Protein AF-A0A381ZQ80-F1 (afdb_monomer_lite)

Foldseek 3Di:
DDPAAEAEAEDVLEWDWDADPNHIYIYDHDQCLVSHDDDDDPVPNHGGWDWDWDDPVPSGTDIDTDGPPPPPPDPDD

InterPro domains:
  IPR029052 Metallo-dependent phosphatase-like [G3DSA:3.60.21.10] (1-74)
  IPR029052 Metallo-dependent phosphatase-like [SSF56300] (1-61)

pLDDT: mean 87.94, std 14.45, range [38.22, 96.81]

Organism: NCBI:txid408172

Structure (mmCIF, N/CA/C/O backbone):
data_AF-A0A381ZQ80-F1
#
_entry.id   AF-A0A381ZQ80-F1
#
loop_
_atom_site.group_PDB
_atom_site.id
_atom_site.type_symbol
_atom_site.label_atom_id
_atom_site.label_alt_id
_atom_site.label_comp_id
_atom_site.label_asym_id
_atom_site.label_entity_id
_atom_site.label_seq_id
_atom_site.pdbx_PDB_ins_code
_atom_site.Cartn_x
_atom_site.Cartn_y
_atom_site.Cartn_z
_atom_site.occupancy
_atom_site.B_iso_or_equiv
_atom_site.auth_seq_id
_atom_site.auth_comp_id
_atom_site.auth_asym_id
_atom_site.auth_atom_id
_atom_site.pdbx_PDB_model_num
ATOM 1 N N . HIS A 1 1 ? -12.798 5.858 21.580 1.00 58.00 1 HIS A N 1
ATOM 2 C CA . HIS A 1 1 ? -11.954 6.597 20.623 1.00 58.00 1 HIS A CA 1
ATOM 3 C C . HIS A 1 1 ? -10.738 5.759 20.266 1.00 58.00 1 HIS A C 1
ATOM 5 O O . HIS A 1 1 ? -9.892 5.554 21.132 1.00 58.00 1 HIS A O 1
ATOM 11 N N . LYS A 1 2 ? -10.655 5.254 19.031 1.00 79.25 2 LYS A N 1
ATOM 12 C CA . LYS A 1 2 ? -9.413 4.681 18.499 1.00 79.25 2 LYS A CA 1
ATOM 13 C C . LYS A 1 2 ? -8.580 5.824 17.918 1.00 79.25 2 LYS A C 1
ATOM 15 O O . LYS A 1 2 ? -9.051 6.546 17.052 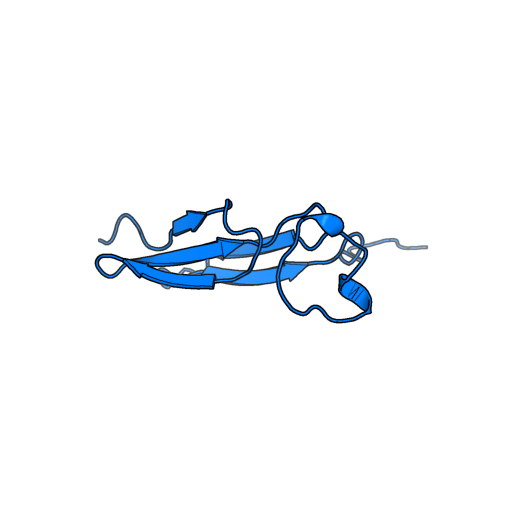1.00 79.25 2 LYS A O 1
ATOM 20 N N . GLN A 1 3 ? -7.377 6.037 18.442 1.00 89.31 3 GLN A N 1
ATOM 21 C CA . GLN A 1 3 ? -6.485 7.106 17.964 1.00 89.31 3 GLN A CA 1
ATOM 22 C C . GLN A 1 3 ? -5.661 6.681 16.741 1.00 89.31 3 GLN A C 1
ATOM 24 O O . GLN A 1 3 ? -5.173 7.528 16.003 1.00 89.31 3 GLN A O 1
ATOM 29 N N . VAL A 1 4 ? -5.526 5.370 16.522 1.00 92.69 4 VAL A N 1
ATOM 30 C CA . VAL A 1 4 ? -4.841 4.783 15.370 1.00 92.69 4 VAL A CA 1
ATOM 31 C C . VAL A 1 4 ? -5.819 3.849 14.672 1.00 92.69 4 VAL A C 1
ATOM 33 O O . VAL A 1 4 ? -6.346 2.931 15.297 1.00 92.69 4 VAL A O 1
ATOM 36 N N . ILE A 1 5 ? -6.068 4.105 13.390 1.00 92.88 5 ILE A N 1
ATOM 37 C CA . ILE A 1 5 ? -7.075 3.385 12.596 1.00 92.88 5 ILE A CA 1
ATOM 38 C C . ILE A 1 5 ? -6.465 2.633 11.405 1.00 92.88 5 ILE A C 1
ATOM 40 O O . ILE A 1 5 ? -7.012 1.619 10.983 1.00 92.88 5 ILE A O 1
ATOM 44 N N . HIS A 1 6 ? -5.294 3.063 10.912 1.00 95.12 6 HIS A N 1
ATOM 45 C CA . HIS A 1 6 ? -4.542 2.353 9.876 1.00 95.12 6 HIS A CA 1
ATOM 46 C C . HIS A 1 6 ? -3.040 2.679 9.935 1.00 95.12 6 HIS A C 1
ATOM 48 O O . HIS A 1 6 ? -2.665 3.802 10.273 1.00 95.12 6 HIS A O 1
ATOM 54 N N . ILE A 1 7 ? -2.183 1.720 9.578 1.00 95.69 7 ILE A N 1
ATOM 55 C CA . ILE A 1 7 ? -0.728 1.886 9.421 1.00 95.69 7 ILE A CA 1
ATOM 56 C C . ILE A 1 7 ? -0.349 1.657 7.954 1.00 95.69 7 ILE A C 1
ATOM 58 O O . ILE A 1 7 ? -0.524 0.560 7.427 1.00 95.69 7 ILE A O 1
ATOM 62 N N . PHE A 1 8 ? 0.205 2.672 7.292 1.00 96.75 8 PHE A N 1
ATOM 63 C CA . PHE A 1 8 ? 0.769 2.545 5.945 1.00 96.75 8 PHE A CA 1
ATOM 64 C C . PHE A 1 8 ? 2.296 2.484 6.024 1.00 96.75 8 PHE A C 1
ATOM 66 O O . PHE A 1 8 ? 2.912 3.304 6.702 1.00 96.75 8 PHE A O 1
ATOM 73 N N . ALA A 1 9 ? 2.912 1.522 5.337 1.00 96.31 9 ALA A N 1
ATOM 74 C CA . ALA A 1 9 ? 4.359 1.319 5.369 1.00 96.31 9 ALA A CA 1
ATOM 75 C C . ALA A 1 9 ? 4.949 1.026 3.980 1.00 96.31 9 ALA A C 1
ATOM 77 O O . ALA A 1 9 ? 4.270 0.542 3.080 1.00 96.31 9 ALA A O 1
ATOM 78 N N . GLY A 1 10 ? 6.239 1.313 3.803 1.00 95.62 10 GLY A N 1
ATOM 79 C CA . GLY A 1 10 ? 7.010 0.918 2.619 1.00 95.62 10 GLY A CA 1
ATOM 80 C C . GLY A 1 10 ? 7.732 -0.420 2.820 1.00 95.62 10 GLY A C 1
ATOM 81 O O . GLY A 1 10 ? 7.155 -1.381 3.325 1.00 95.62 10 GLY A O 1
ATOM 82 N N . HIS A 1 11 ? 9.020 -0.459 2.455 1.00 96.81 11 HIS A N 1
ATOM 83 C CA . HIS A 1 11 ? 9.998 -1.539 2.697 1.00 96.81 11 HIS A CA 1
ATOM 84 C C . HIS A 1 11 ? 9.776 -2.868 1.956 1.00 96.81 11 HIS A C 1
ATOM 86 O O . HIS A 1 1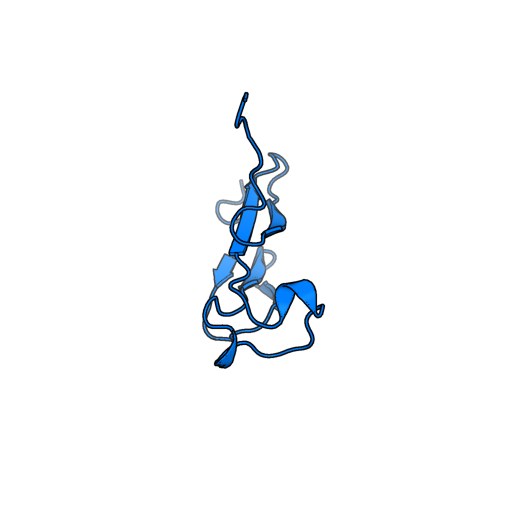1 ? 10.711 -3.397 1.366 1.00 96.81 11 HIS A O 1
ATOM 92 N N . MET A 1 12 ? 8.553 -3.390 1.916 1.00 96.06 12 MET A N 1
ATOM 93 C CA . MET A 1 12 ? 8.260 -4.683 1.279 1.00 96.06 12 MET A CA 1
ATOM 94 C C . MET A 1 12 ? 8.232 -4.620 -0.252 1.00 96.06 12 MET A C 1
ATOM 96 O O . MET A 1 12 ? 8.253 -5.660 -0.907 1.00 96.06 12 MET A O 1
ATOM 100 N N . HIS A 1 13 ? 8.131 -3.413 -0.820 1.00 96.50 13 HIS A N 1
ATOM 101 C CA . HIS A 1 13 ? 8.071 -3.162 -2.265 1.00 96.50 13 HIS A CA 1
ATOM 102 C C . HIS A 1 13 ? 6.923 -3.893 -2.994 1.00 96.50 13 HIS A C 1
ATOM 104 O O . HIS A 1 13 ? 6.916 -3.983 -4.222 1.00 96.50 13 HIS A O 1
ATOM 110 N N . ARG A 1 14 ? 5.924 -4.375 -2.248 1.00 93.88 14 ARG A N 1
ATOM 111 C CA . ARG A 1 14 ? 4.722 -5.054 -2.740 1.00 93.88 14 ARG A CA 1
ATOM 112 C C . ARG A 1 14 ? 3.515 -4.690 -1.878 1.00 93.88 14 ARG A C 1
ATOM 114 O O . ARG A 1 14 ? 3.697 -4.410 -0.688 1.00 93.88 14 ARG A O 1
ATOM 121 N N . PRO A 1 15 ? 2.296 -4.732 -2.434 1.00 92.81 15 PRO A N 1
ATOM 122 C CA . PRO A 1 15 ? 1.086 -4.629 -1.641 1.00 92.81 15 PRO A CA 1
ATOM 123 C C . PRO A 1 15 ? 0.972 -5.839 -0.714 1.00 92.81 15 PRO A C 1
ATOM 125 O O . PRO A 1 15 ? 1.121 -6.988 -1.135 1.00 92.81 15 PRO A O 1
ATOM 128 N N . TRP A 1 16 ? 0.716 -5.569 0.557 1.00 94.38 16 TRP A N 1
ATOM 129 C CA . TRP A 1 16 ? 0.408 -6.588 1.552 1.00 94.38 16 TRP A CA 1
ATOM 130 C C . TRP A 1 16 ? -0.413 -5.962 2.673 1.00 94.38 16 TRP A C 1
ATOM 132 O O . TRP A 1 16 ? -0.275 -4.770 2.933 1.00 94.38 16 TRP A O 1
ATOM 142 N N . THR A 1 17 ? -1.258 -6.748 3.334 1.00 95.56 17 THR A N 1
ATOM 143 C CA . THR A 1 17 ? -2.145 -6.274 4.403 1.00 95.56 17 THR A CA 1
ATOM 144 C C . THR A 1 17 ? -2.166 -7.247 5.571 1.00 95.56 17 THR A C 1
ATOM 146 O O . THR A 1 17 ? -2.171 -8.460 5.360 1.00 95.56 17 THR A O 1
ATOM 149 N N . ALA A 1 18 ? -2.268 -6.719 6.786 1.00 96.12 18 ALA A N 1
ATOM 150 C CA . ALA A 1 18 ? -2.518 -7.490 7.998 1.00 96.12 18 ALA A CA 1
ATOM 151 C C . ALA A 1 18 ? -3.247 -6.660 9.056 1.00 96.12 18 ALA A C 1
ATOM 153 O O . ALA A 1 18 ? -3.479 -5.466 8.886 1.00 96.12 18 ALA A O 1
ATOM 154 N N . VAL A 1 19 ? -3.587 -7.312 10.166 1.00 96.06 19 VAL A N 1
ATOM 155 C CA . VAL A 1 19 ? -4.137 -6.669 11.360 1.00 96.06 19 VAL A CA 1
ATOM 156 C C . VAL A 1 19 ? -3.137 -6.827 12.501 1.00 96.06 19 VAL A C 1
ATOM 158 O O . VAL A 1 19 ? -2.742 -7.944 12.832 1.00 96.06 19 VAL A O 1
ATOM 161 N N . LEU A 1 20 ? -2.735 -5.710 13.108 1.00 93.62 20 LEU A N 1
ATOM 162 C CA . LEU A 1 20 ? -1.784 -5.646 14.219 1.00 93.62 20 LEU A CA 1
ATOM 163 C C . LEU A 1 20 ? -2.467 -4.981 15.413 1.00 93.62 20 LE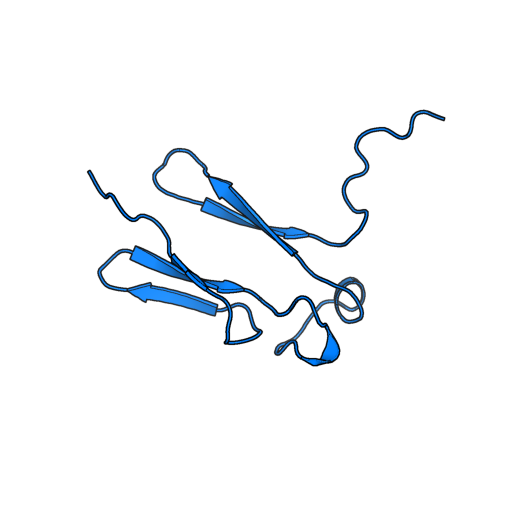U A C 1
ATOM 165 O O . LEU A 1 20 ? -2.852 -3.819 15.334 1.00 93.62 20 LEU A O 1
ATOM 169 N N . GLY A 1 21 ? -2.671 -5.715 16.510 1.00 92.81 21 GLY A N 1
ATOM 170 C CA . GLY A 1 21 ? -3.333 -5.163 17.702 1.00 92.81 21 GLY A CA 1
ATOM 171 C C . GLY A 1 21 ? -4.733 -4.586 17.432 1.00 92.81 21 GLY A C 1
ATOM 172 O O . GLY A 1 21 ? -5.136 -3.629 18.082 1.00 92.81 21 GLY A O 1
ATOM 173 N N . GLY A 1 22 ? -5.456 -5.128 16.444 1.00 91.81 22 GLY A N 1
ATOM 174 C CA . GLY A 1 22 ? -6.772 -4.627 16.027 1.00 91.81 22 GLY A CA 1
ATOM 175 C C . GLY A 1 22 ? -6.744 -3.411 15.090 1.00 91.81 22 GLY A C 1
ATOM 176 O O . GLY A 1 22 ? -7.806 -2.863 14.796 1.00 91.81 22 GLY A O 1
ATOM 177 N N . VAL A 1 23 ? -5.564 -2.999 14.616 1.00 93.38 23 VAL A N 1
ATOM 178 C CA . VAL A 1 23 ? -5.365 -1.914 13.644 1.00 93.38 23 VAL A CA 1
ATOM 179 C C . VAL A 1 23 ? -4.992 -2.506 12.287 1.00 93.38 23 VAL A C 1
ATOM 181 O O . VAL A 1 23 ? -4.100 -3.354 12.198 1.00 93.38 23 VAL A O 1
ATOM 184 N N . SER A 1 24 ? -5.654 -2.053 11.224 1.00 94.19 24 SER A N 1
ATOM 185 C CA . SER A 1 24 ? -5.290 -2.413 9.853 1.00 94.19 24 SER A CA 1
ATOM 186 C C . SER A 1 24 ? -3.907 -1.866 9.508 1.00 94.19 24 SER A C 1
ATOM 188 O O . SER A 1 24 ? -3.602 -0.705 9.759 1.00 94.19 24 SER A O 1
ATOM 190 N N . ALA A 1 25 ? -3.055 -2.692 8.920 1.00 95.81 25 ALA A N 1
ATOM 191 C CA . ALA A 1 25 ? -1.734 -2.300 8.458 1.00 95.81 25 ALA A CA 1
ATOM 192 C C . ALA A 1 25 ? -1.529 -2.778 7.025 1.00 95.81 25 ALA A C 1
ATOM 194 O O . ALA A 1 25 ? -1.944 -3.880 6.662 1.00 95.81 25 ALA A O 1
ATOM 195 N N . SER A 1 26 ? -0.871 -1.968 6.206 1.00 96.38 26 SER A N 1
ATOM 196 C CA . SER A 1 26 ? -0.593 -2.316 4.819 1.00 96.38 26 SER A CA 1
ATOM 197 C C . SER A 1 26 ? 0.748 -1.791 4.347 1.00 96.38 26 SER A C 1
ATOM 199 O O . SER A 1 26 ? 1.125 -0.665 4.676 1.00 96.38 26 SER A O 1
ATOM 201 N N . THR A 1 27 ? 1.422 -2.569 3.506 1.00 96.56 27 THR A N 1
ATOM 202 C CA . THR A 1 27 ? 2.579 -2.088 2.755 1.00 96.56 27 THR A CA 1
ATOM 203 C C . THR A 1 27 ? 2.186 -1.621 1.364 1.00 96.56 27 THR A C 1
ATOM 205 O O . THR A 1 27 ? 1.290 -2.193 0.742 1.00 96.56 27 THR A O 1
ATOM 208 N N . VAL A 1 28 ? 2.867 -0.592 0.868 1.00 95.94 28 VAL A N 1
ATOM 209 C CA . VAL A 1 28 ? 2.667 -0.046 -0.478 1.00 95.94 28 VAL A CA 1
ATOM 210 C C . VAL A 1 28 ? 3.737 -0.566 -1.447 1.00 95.94 28 VAL A C 1
ATOM 212 O O . VAL A 1 28 ? 4.863 -0.871 -1.032 1.00 95.94 28 VAL A O 1
ATOM 215 N N . PRO A 1 29 ? 3.414 -0.701 -2.744 1.00 95.62 29 PRO A N 1
ATOM 216 C CA . PRO A 1 29 ? 4.408 -1.040 -3.751 1.00 95.62 29 PRO A CA 1
ATOM 217 C C . PRO A 1 29 ? 5.468 0.050 -3.919 1.00 95.62 29 PRO A C 1
ATOM 219 O O . PRO A 1 29 ? 5.235 1.220 -3.626 1.00 95.62 29 PRO A O 1
ATOM 222 N N . SER A 1 30 ? 6.625 -0.341 -4.453 1.00 96.06 30 SER A N 1
ATOM 223 C CA . SER A 1 30 ? 7.646 0.617 -4.880 1.00 96.06 30 SER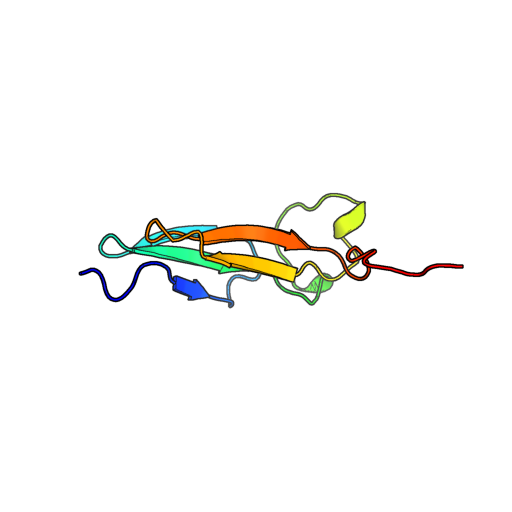 A CA 1
ATOM 224 C C . SER A 1 30 ? 7.153 1.464 -6.060 1.00 96.06 30 SER A C 1
ATOM 226 O O . SER A 1 30 ? 6.517 0.955 -6.985 1.00 96.06 30 SER A O 1
ATOM 228 N N . VAL A 1 31 ? 7.494 2.754 -6.050 1.00 95.19 31 VAL A N 1
ATOM 229 C CA . VAL A 1 31 ? 7.320 3.664 -7.197 1.00 95.19 31 VAL A CA 1
ATOM 230 C C . VAL A 1 31 ? 8.330 3.339 -8.303 1.00 95.19 31 VAL A C 1
ATOM 232 O O . VAL A 1 31 ? 7.995 3.428 -9.482 1.00 95.19 31 VAL A O 1
ATOM 235 N N . ALA A 1 32 ? 9.543 2.918 -7.931 1.00 95.38 32 ALA A N 1
ATOM 236 C CA . ALA A 1 32 ? 10.538 2.399 -8.861 1.00 95.38 32 ALA A CA 1
ATOM 237 C C . ALA A 1 32 ? 10.101 1.001 -9.324 1.00 95.38 32 ALA A C 1
ATOM 239 O O . ALA A 1 32 ? 10.056 0.063 -8.519 1.00 95.38 32 ALA A O 1
ATOM 240 N N . ALA A 1 33 ? 9.692 0.901 -10.593 1.00 94.31 33 ALA A N 1
ATOM 241 C CA . ALA A 1 33 ? 9.038 -0.279 -11.158 1.00 94.31 33 ALA A CA 1
ATOM 242 C C . ALA A 1 33 ? 9.951 -1.516 -11.207 1.00 94.31 33 ALA A C 1
ATOM 244 O O . ALA A 1 33 ? 9.470 -2.635 -11.053 1.00 94.31 33 ALA A O 1
ATOM 245 N N . ASP A 1 34 ? 11.254 -1.309 -11.364 1.00 93.69 34 ASP A N 1
ATOM 246 C CA . ASP A 1 34 ? 12.304 -2.331 -11.358 1.00 93.69 34 ASP A CA 1
ATOM 247 C C . ASP A 1 34 ? 12.535 -2.962 -9.976 1.00 93.69 34 ASP A C 1
ATOM 249 O O . ASP A 1 34 ? 12.960 -4.110 -9.883 1.00 93.69 34 ASP A O 1
ATOM 253 N N . LEU A 1 35 ? 12.205 -2.244 -8.901 1.00 95.12 35 LEU A N 1
ATOM 254 C CA . LEU A 1 35 ? 12.305 -2.741 -7.527 1.00 95.12 35 LEU A CA 1
ATOM 255 C C . LEU A 1 35 ? 10.972 -3.265 -6.980 1.00 95.12 35 LEU A C 1
ATOM 257 O O . LEU A 1 35 ? 10.901 -3.622 -5.806 1.00 95.12 35 LEU A O 1
ATOM 261 N N . ARG A 1 36 ? 9.897 -3.248 -7.773 1.00 94.94 36 ARG A N 1
ATOM 262 C CA . ARG A 1 36 ? 8.542 -3.593 -7.332 1.00 94.94 36 ARG A CA 1
ATOM 263 C C . ARG A 1 36 ? 8.289 -5.092 -7.473 1.00 94.94 36 ARG A C 1
ATOM 265 O O . ARG A 1 36 ? 8.393 -5.645 -8.563 1.00 94.94 36 ARG A O 1
ATOM 272 N N . TYR A 1 37 ? 7.882 -5.740 -6.385 1.00 94.44 37 TYR A N 1
ATOM 273 C CA . TYR A 1 37 ? 7.589 -7.173 -6.385 1.00 94.44 37 TYR A CA 1
ATOM 274 C C . TYR A 1 37 ? 6.100 -7.460 -6.584 1.00 94.44 37 TYR A C 1
ATOM 276 O O . TYR A 1 37 ? 5.236 -6.758 -6.059 1.00 94.44 37 TYR A O 1
ATOM 284 N N . GLY A 1 38 ? 5.811 -8.562 -7.275 1.00 91.19 38 GLY A N 1
ATOM 285 C CA . GLY A 1 38 ? 4.456 -9.044 -7.534 1.00 91.19 38 GLY A CA 1
ATOM 286 C C . GLY A 1 38 ? 4.066 -8.954 -9.006 1.00 91.19 38 GLY A C 1
ATOM 287 O O . GLY A 1 38 ? 4.859 -8.567 -9.860 1.00 91.19 38 GLY A O 1
ATOM 288 N N . SER A 1 39 ? 2.833 -9.355 -9.305 1.00 91.31 39 SER A N 1
ATOM 289 C CA . SER A 1 39 ? 2.268 -9.283 -10.655 1.00 91.31 39 SER A CA 1
ATOM 290 C C . SER A 1 39 ? 1.476 -7.992 -10.829 1.00 91.31 39 SER A C 1
ATOM 292 O O . SER A 1 39 ? 0.665 -7.641 -9.976 1.00 91.31 39 SER A O 1
ATOM 294 N N . TYR A 1 40 ? 1.704 -7.304 -11.945 1.00 91.56 40 TYR A N 1
ATOM 295 C CA . TYR A 1 40 ? 1.037 -6.054 -12.300 1.00 91.56 40 TYR A CA 1
ATOM 296 C C . TYR A 1 40 ? 0.443 -6.167 -13.695 1.00 91.56 40 TYR A C 1
ATOM 298 O O . TYR A 1 40 ? 0.983 -6.867 -14.552 1.00 91.56 40 TYR A O 1
ATOM 306 N N . LEU A 1 41 ? -0.658 -5.450 -13.932 1.00 91.56 41 LEU A N 1
ATOM 307 C CA . LEU A 1 41 ? -1.215 -5.328 -15.276 1.00 91.56 41 LEU A CA 1
ATOM 308 C C . LEU A 1 41 ? -0.160 -4.733 -16.226 1.00 91.56 41 LEU A C 1
ATOM 310 O O . LEU A 1 41 ? 0.626 -3.888 -15.787 1.00 91.56 41 LEU A O 1
ATOM 314 N N . PRO A 1 42 ? -0.157 -5.096 -17.523 1.00 92.44 42 PRO A N 1
ATOM 315 C CA . PRO A 1 42 ? 0.809 -4.566 -18.489 1.00 92.44 42 PRO A CA 1
ATOM 316 C C . PRO A 1 42 ? 0.863 -3.036 -18.515 1.00 92.44 42 PRO A C 1
ATOM 318 O O . PRO A 1 42 ? 1.939 -2.453 -18.584 1.00 92.44 42 PRO A O 1
ATOM 321 N N . THR A 1 43 ? -0.290 -2.381 -18.356 1.00 89.62 43 THR A N 1
ATOM 322 C CA . THR A 1 43 ? -0.404 -0.917 -18.283 1.00 89.62 43 THR A CA 1
ATOM 323 C C . THR A 1 43 ? 0.270 -0.313 -17.054 1.00 89.62 43 THR A C 1
ATOM 325 O O . THR A 1 43 ? 0.530 0.880 -17.037 1.00 89.62 43 THR A O 1
ATOM 328 N N . MET A 1 44 ? 0.550 -1.096 -16.017 1.00 92.38 44 MET A N 1
ATOM 329 C CA . MET A 1 44 ? 1.177 -0.645 -14.774 1.00 92.38 44 MET A CA 1
ATOM 330 C C . MET A 1 44 ? 2.641 -1.075 -14.673 1.00 92.38 44 MET A C 1
ATOM 332 O O . MET A 1 44 ? 3.415 -0.431 -13.968 1.00 92.38 44 MET A O 1
ATOM 336 N N . ALA A 1 45 ? 3.024 -2.158 -15.356 1.00 92.19 45 ALA A N 1
ATOM 337 C CA . ALA A 1 45 ? 4.264 -2.895 -15.125 1.00 92.19 45 ALA A CA 1
ATOM 338 C C . ALA A 1 45 ? 5.533 -2.037 -15.227 1.00 92.19 45 ALA A C 1
ATOM 340 O O . ALA A 1 45 ? 6.426 -2.192 -14.399 1.00 92.19 45 ALA A O 1
ATOM 341 N N . THR A 1 46 ? 5.589 -1.108 -16.181 1.00 92.31 46 THR A N 1
ATOM 342 C CA . THR A 1 46 ? 6.791 -0.317 -16.497 1.00 92.31 46 THR A CA 1
ATOM 343 C C . THR A 1 46 ? 6.742 1.120 -15.990 1.00 92.31 46 THR A C 1
ATOM 345 O O . THR A 1 46 ? 7.620 1.912 -16.324 1.00 92.31 46 THR A O 1
ATOM 348 N N . GLN A 1 47 ? 5.727 1.483 -15.204 1.00 94.31 47 GLN A N 1
ATOM 349 C CA . GLN A 1 47 ? 5.565 2.844 -14.705 1.00 94.31 47 GLN A CA 1
ATOM 350 C C . GLN A 1 47 ? 5.313 2.897 -13.193 1.00 94.31 47 GLN A C 1
ATOM 352 O O . GLN A 1 47 ? 4.903 1.894 -12.585 1.00 94.31 47 GLN A O 1
ATOM 357 N N . PRO A 1 48 ? 5.548 4.066 -12.569 1.00 94.19 48 PRO A N 1
ATOM 358 C CA . PRO A 1 48 ? 5.099 4.337 -11.215 1.00 94.19 48 PRO A CA 1
ATOM 359 C C . PRO A 1 48 ? 3.638 3.949 -10.995 1.00 94.19 48 PRO A C 1
ATOM 361 O O . PRO A 1 48 ? 2.783 4.183 -11.845 1.00 94.19 48 PRO A O 1
ATOM 364 N N . VAL A 1 49 ? 3.351 3.374 -9.830 1.00 93.75 49 VAL A N 1
ATOM 365 C CA . VAL A 1 49 ? 1.983 3.189 -9.336 1.00 93.75 49 VAL A CA 1
ATOM 366 C C . VAL A 1 49 ? 1.937 3.815 -7.956 1.00 93.75 49 VAL A C 1
ATOM 368 O O . VAL A 1 49 ? 2.576 3.318 -7.028 1.00 93.75 49 VAL A O 1
ATOM 371 N N . TYR A 1 50 ? 1.197 4.906 -7.827 1.00 93.88 50 TYR A N 1
ATOM 372 C CA . TYR A 1 50 ? 0.952 5.551 -6.544 1.00 93.88 50 TYR A CA 1
ATOM 373 C C . TYR A 1 50 ? -0.181 4.827 -5.811 1.00 93.88 50 TYR A C 1
ATOM 375 O O . TYR A 1 50 ? -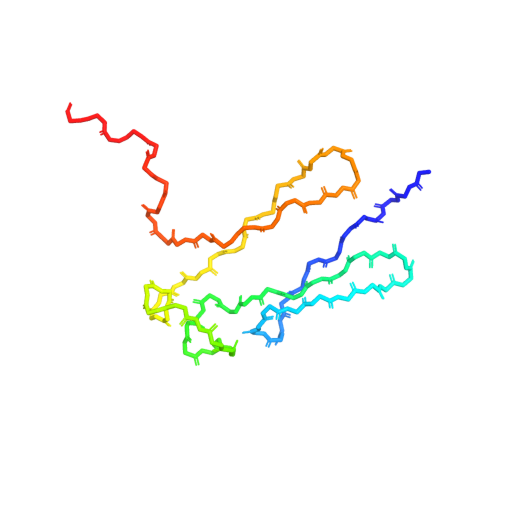1.042 4.215 -6.445 1.00 93.88 50 TYR A O 1
ATOM 383 N N . GLN A 1 51 ? -0.184 4.881 -4.481 1.00 93.75 51 GLN A N 1
ATOM 384 C CA . GLN A 1 51 ? -1.331 4.478 -3.668 1.00 93.75 51 GLN A CA 1
ATOM 385 C C . GLN A 1 51 ? -1.991 5.736 -3.121 1.00 93.75 51 GLN A C 1
ATOM 387 O O . GLN A 1 51 ? -1.349 6.528 -2.432 1.00 93.75 51 GLN A O 1
ATOM 392 N N . ILE A 1 52 ? -3.256 5.933 -3.474 1.00 94.25 52 ILE A N 1
ATOM 393 C CA . ILE A 1 52 ? -4.072 7.025 -2.960 1.00 94.25 52 ILE A CA 1
ATOM 394 C C . ILE A 1 52 ? -4.876 6.485 -1.788 1.00 94.25 52 ILE A C 1
ATOM 396 O O . ILE A 1 52 ? -5.571 5.480 -1.919 1.00 94.25 52 ILE A O 1
ATOM 400 N N . HIS A 1 53 ? -4.763 7.168 -0.654 1.00 94.38 53 HIS A N 1
ATOM 401 C CA . HIS A 1 53 ? -5.449 6.828 0.583 1.00 94.38 53 HIS A CA 1
ATOM 402 C C . HIS A 1 53 ? -6.479 7.913 0.869 1.00 94.38 53 HIS A C 1
ATOM 404 O O . HIS A 1 53 ? -6.120 9.049 1.187 1.00 94.38 53 HIS A O 1
ATOM 410 N N . ARG A 1 54 ? -7.760 7.578 0.738 1.00 94.25 54 ARG A N 1
ATOM 411 C CA . ARG A 1 54 ? -8.861 8.488 1.054 1.00 94.25 54 ARG A CA 1
ATOM 412 C C . ARG A 1 54 ? -9.488 8.068 2.369 1.00 94.25 54 ARG A C 1
ATOM 414 O O . ARG A 1 54 ? -9.951 6.942 2.498 1.00 94.25 54 ARG A O 1
ATOM 421 N N . PHE A 1 55 ? -9.492 8.977 3.336 1.00 92.69 55 PHE A N 1
ATOM 422 C CA . PHE A 1 55 ? -10.199 8.766 4.592 1.00 92.69 55 PHE A CA 1
ATOM 423 C C . PHE A 1 55 ? -11.714 8.795 4.346 1.00 92.69 55 PHE A C 1
ATOM 425 O O . PHE A 1 55 ? -12.202 9.732 3.712 1.00 92.69 55 PHE A O 1
ATOM 432 N N . ASP A 1 56 ? -12.432 7.780 4.830 1.00 89.44 56 ASP A N 1
ATOM 433 C CA . ASP A 1 56 ? -13.867 7.583 4.553 1.00 89.44 56 ASP A CA 1
ATOM 434 C C . ASP A 1 56 ? -14.782 7.985 5.725 1.00 89.44 56 ASP A C 1
ATOM 436 O O . ASP A 1 56 ? -15.986 7.772 5.694 1.00 89.44 56 ASP A O 1
ATOM 440 N N . GLY A 1 57 ? -14.230 8.569 6.794 1.00 83.25 57 GLY A N 1
ATOM 441 C CA . GLY A 1 57 ? -15.002 9.004 7.966 1.00 83.25 57 GLY A CA 1
ATOM 442 C C . GLY A 1 57 ? -15.357 7.878 8.945 1.00 83.25 57 GLY A C 1
ATOM 443 O O . GLY A 1 57 ? -15.277 8.095 10.153 1.00 83.25 57 GLY A O 1
ATOM 444 N N . ASP A 1 58 ? -15.618 6.665 8.455 1.00 83.06 58 ASP A N 1
ATOM 445 C CA . ASP A 1 58 ? -15.979 5.481 9.257 1.00 83.06 58 ASP A CA 1
ATOM 446 C C . ASP A 1 58 ? -14.755 4.755 9.852 1.00 83.06 58 ASP A C 1
ATOM 448 O O . ASP A 1 58 ? -14.623 3.534 9.771 1.00 83.06 58 ASP A O 1
ATOM 452 N N . GLU A 1 59 ? -13.802 5.510 10.410 1.00 83.44 59 GLU A N 1
ATOM 453 C CA . GLU A 1 59 ? -12.536 4.980 10.953 1.00 83.44 59 GLU A CA 1
ATOM 454 C C . GLU A 1 59 ? -11.748 4.111 9.946 1.00 83.44 59 GLU A C 1
ATOM 456 O O . GLU A 1 59 ? -11.000 3.210 10.328 1.00 83.44 59 GLU A O 1
ATOM 461 N N . SER A 1 60 ? -11.899 4.373 8.646 1.00 88.69 60 SER A N 1
ATOM 462 C CA . SER A 1 60 ? -11.316 3.551 7.586 1.00 88.69 60 SER A CA 1
ATOM 463 C C . SER A 1 60 ? -10.746 4.384 6.437 1.00 88.69 60 SER A C 1
ATOM 465 O O . SER A 1 60 ? -10.961 5.597 6.334 1.00 88.69 60 SER A O 1
ATOM 467 N N . PHE A 1 61 ? -9.972 3.715 5.582 1.00 93.31 61 PHE A N 1
ATOM 468 C CA . PHE A 1 61 ? -9.409 4.289 4.367 1.00 93.31 61 PHE A CA 1
ATOM 469 C C . PHE A 1 61 ? -9.795 3.455 3.151 1.00 93.31 61 PHE A C 1
ATOM 471 O O . PHE A 1 61 ? -9.653 2.229 3.154 1.00 93.31 61 PHE A O 1
ATOM 478 N N . VAL A 1 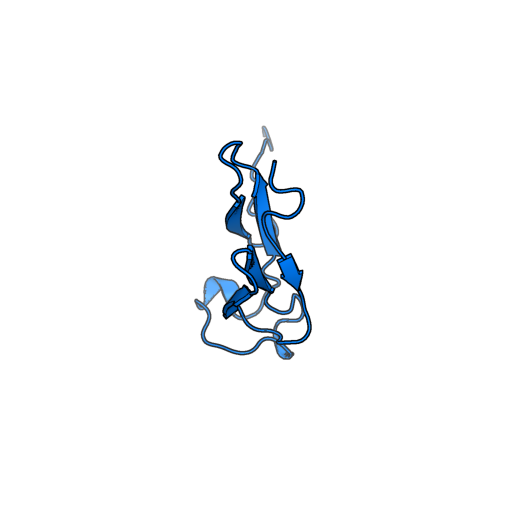62 ? -10.180 4.142 2.082 1.00 92.62 62 VAL A N 1
ATOM 479 C CA . VAL A 1 62 ? -10.233 3.583 0.733 1.00 92.62 62 VAL A CA 1
ATOM 480 C C . VAL A 1 62 ? -8.847 3.731 0.107 1.00 92.62 62 VAL A C 1
ATOM 482 O O . VAL A 1 62 ? -8.272 4.822 0.109 1.00 92.62 62 VAL A O 1
ATOM 485 N N . ASN A 1 63 ? -8.305 2.625 -0.407 1.00 91.06 63 ASN A N 1
ATOM 486 C CA . ASN A 1 63 ? -6.959 2.555 -0.972 1.00 91.06 63 ASN A CA 1
ATOM 487 C C . ASN A 1 63 ? -7.042 2.201 -2.456 1.00 91.06 63 ASN A C 1
ATOM 489 O O . ASN A 1 63 ? -7.577 1.148 -2.807 1.00 91.06 63 ASN A O 1
ATOM 493 N N . GLU A 1 64 ? -6.502 3.056 -3.320 1.00 92.25 64 GLU A N 1
ATOM 494 C CA . GLU A 1 64 ? -6.628 2.908 -4.772 1.00 92.25 64 GLU A CA 1
ATOM 495 C C . GLU A 1 64 ? -5.270 3.083 -5.472 1.00 92.25 64 GLU A C 1
ATOM 497 O O . GLU A 1 64 ? -4.549 4.048 -5.194 1.00 92.25 64 GLU A O 1
ATOM 502 N N . PRO A 1 65 ? -4.894 2.187 -6.407 1.00 91.69 65 PRO A N 1
ATOM 503 C CA . PRO A 1 65 ? -3.735 2.407 -7.259 1.00 91.69 65 PRO A CA 1
ATOM 504 C C . PRO A 1 65 ? -4.004 3.530 -8.265 1.00 91.69 65 PRO A C 1
ATOM 506 O O . PRO A 1 65 ? -5.061 3.582 -8.894 1.00 91.69 65 PRO A O 1
ATOM 509 N N . ARG A 1 66 ? -3.009 4.391 -8.477 1.00 93.56 66 ARG A N 1
ATOM 510 C CA . ARG A 1 66 ? -3.080 5.506 -9.422 1.00 93.56 66 ARG A CA 1
ATOM 511 C C . ARG A 1 66 ? -1.867 5.534 -10.343 1.00 93.56 66 ARG A C 1
ATOM 513 O O . ARG A 1 66 ? -0.730 5.448 -9.881 1.00 93.56 66 ARG A O 1
ATOM 520 N N . LEU A 1 67 ? -2.119 5.678 -11.644 1.00 92.94 67 LEU A N 1
ATOM 521 C CA . LEU A 1 67 ? -1.073 5.825 -12.658 1.00 92.94 67 LEU A CA 1
ATOM 522 C C . LEU A 1 67 ? -0.749 7.308 -12.893 1.00 92.94 67 LEU A C 1
ATOM 524 O O . LEU A 1 67 ? -1.636 8.155 -12.746 1.00 92.94 67 LEU A O 1
ATOM 528 N N . PRO A 1 68 ? 0.486 7.650 -13.291 1.00 90.06 68 PRO A N 1
ATOM 529 C CA . PRO A 1 68 ? 0.825 9.001 -13.720 1.00 90.06 68 PRO A CA 1
ATOM 530 C C . PRO A 1 68 ? -0.145 9.509 -14.794 1.00 90.06 68 PRO A C 1
ATOM 532 O O . PRO A 1 68 ? -0.528 8.763 -15.692 1.00 90.06 68 PRO A O 1
ATOM 535 N N . GLY A 1 69 ? -0.565 10.772 -14.696 1.00 84.25 69 GLY A N 1
ATOM 536 C CA . GLY A 1 69 ? -1.410 11.410 -15.715 1.00 84.25 69 GLY A CA 1
ATOM 537 C C . GLY A 1 69 ? -2.859 10.911 -15.795 1.00 84.25 69 GLY A C 1
ATOM 538 O O . GLY A 1 69 ? -3.578 11.315 -16.700 1.00 84.25 69 GLY A O 1
ATOM 539 N N . SER A 1 70 ? -3.315 10.068 -14.862 1.00 72.69 70 SER A N 1
ATOM 540 C CA . SER A 1 70 ? -4.719 9.622 -14.822 1.00 72.69 70 SER A CA 1
ATOM 541 C C . SER A 1 70 ? -5.679 10.609 -14.136 1.00 72.69 70 SER A C 1
ATOM 543 O O . SER A 1 70 ? -6.886 10.380 -14.136 1.00 72.69 70 SER A O 1
ATOM 545 N N . ASP A 1 71 ? -5.175 11.750 -13.645 1.00 58.22 71 ASP A N 1
ATOM 546 C CA . ASP A 1 71 ? -5.991 12.931 -13.336 1.00 58.22 71 ASP A CA 1
ATOM 547 C C . ASP A 1 71 ? -6.209 13.770 -14.603 1.00 58.22 71 ASP A C 1
ATOM 549 O O . ASP A 1 71 ? -5.536 14.770 -14.843 1.00 58.22 71 ASP A O 1
ATOM 553 N N . ALA A 1 72 ? -7.189 13.384 -15.417 1.00 48.56 72 ALA A N 1
ATOM 554 C CA . ALA A 1 72 ? -7.771 14.276 -16.419 1.00 48.56 72 ALA A CA 1
ATOM 555 C C . ALA A 1 72 ? -8.827 15.188 -15.761 1.00 48.56 72 ALA A C 1
ATOM 557 O O . ALA A 1 72 ? -10.008 15.159 -16.100 1.00 48.56 72 ALA A O 1
ATOM 558 N N . GLY A 1 73 ? -8.404 15.996 -14.787 1.00 50.94 73 GLY A N 1
ATOM 559 C CA . GLY A 1 73 ? -9.163 17.146 -14.303 1.00 50.94 73 GLY A CA 1
ATOM 560 C C . GLY A 1 73 ? -8.799 18.385 -15.124 1.00 50.94 73 GLY A C 1
ATOM 561 O O . GLY A 1 73 ? -7.801 19.031 -14.841 1.00 50.94 73 GLY A O 1
ATOM 562 N N . SER A 1 74 ? -9.602 18.687 -16.148 1.00 46.56 74 SER A N 1
ATOM 563 C CA . SER A 1 74 ? -9.549 19.874 -17.022 1.00 46.56 74 SER A CA 1
ATOM 564 C C . SER A 1 74 ? -8.232 20.159 -17.769 1.00 46.56 74 SER A C 1
ATOM 566 O O . SER A 1 74 ? -7.445 21.015 -17.375 1.00 46.56 74 SER A O 1
ATOM 568 N N . LEU A 1 75 ? -8.091 19.594 -18.970 1.00 40.00 75 LEU A N 1
ATOM 569 C CA . LEU A 1 75 ? -7.646 20.412 -20.099 1.00 40.00 75 LEU A CA 1
ATOM 570 C C . LEU A 1 75 ? -8.901 20.700 -20.930 1.00 40.00 75 LEU A C 1
ATOM 572 O O . LEU A 1 75 ? -9.376 19.840 -21.670 1.00 40.00 75 LEU A O 1
ATOM 576 N N . LYS A 1 76 ? -9.507 21.876 -20.733 1.00 38.22 76 LYS A N 1
ATOM 577 C CA . LYS A 1 76 ? -10.391 22.421 -21.766 1.00 38.22 76 LYS A CA 1
ATOM 578 C C . LYS A 1 76 ? -9.474 22.847 -22.912 1.00 38.22 76 LYS A C 1
ATOM 580 O O . LYS A 1 76 ? -8.546 23.615 -22.668 1.00 38.22 76 LYS A O 1
ATOM 585 N N . VAL A 1 77 ? -9.707 22.271 -24.091 1.00 41.50 77 VAL A N 1
ATOM 586 C CA . VAL A 1 77 ? -9.207 22.785 -25.376 1.00 41.50 77 VAL A CA 1
ATOM 587 C C . VAL A 1 77 ? -9.721 24.206 -25.571 1.00 41.50 77 VAL A C 1
ATOM 589 O O . VAL A 1 77 ? -10.894 24.443 -25.193 1.00 41.50 77 VAL A O 1
#

Sequence (77 aa):
HKQVIHIFAGHMHRPWTAVLGGVSASTVPSVAADLRYGSYLPTMATQPVYQIHRFDGDESFVNEPRLPGSDAGSLKV

Secondary structure (DSSP, 8-state):
--S--EEEE-SSSS-EEEEETTEEEEEPPPSSGGG--S---HHHHTS--EEEEEE-SSS-EEEEEE-TT--------

Radius of gyration: 14.92 Å; chains: 1; bounding box: 28×32×46 Å